Protein AF-A0A411Z3I0-F1 (afdb_monomer_lite)

Radius of gyration: 21.1 Å; chains: 1; bounding box: 71×28×48 Å

Organism: NCBI:txid2305252

pLDDT: mean 71.52, std 16.25, range [36.16, 92.0]

Secondary structure (DSSP, 8-state):
---HHHHHHHHHHHHT--HHHHHHHHHTTTSHHHHHHHHS---HHHHHHHHHHHHHHHHHHT--SHHHHHHHHHHHHHT----TTHHHHHHHHHHHHT-HHHHHHHTT---HHHHHHHHHHHHHHHHHHHHHHHHHTT--S---GGGGSSS--

Structure (mmCIF, N/CA/C/O backbone):
data_AF-A0A411Z3I0-F1
#
_entry.id   AF-A0A411Z3I0-F1
#
loop_
_atom_site.group_PDB
_atom_site.id
_atom_site.type_symbol
_atom_site.label_atom_id
_atom_site.label_alt_id
_atom_site.label_comp_id
_atom_site.label_asym_id
_atom_site.la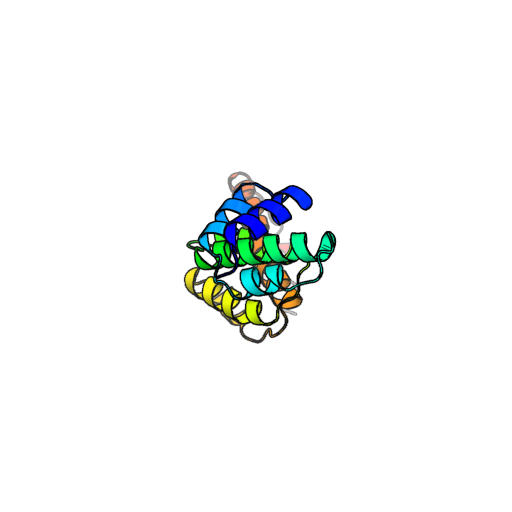bel_entity_id
_atom_site.label_seq_id
_atom_site.pdbx_PDB_ins_code
_atom_site.Cartn_x
_atom_site.Cartn_y
_atom_site.Cartn_z
_atom_site.occupancy
_atom_site.B_iso_or_equiv
_atom_site.auth_seq_id
_atom_site.auth_comp_id
_atom_site.auth_asym_id
_atom_site.auth_atom_id
_atom_site.pdbx_PDB_model_num
ATOM 1 N N . MET A 1 1 ? 29.089 4.921 -11.279 1.00 45.00 1 MET A N 1
ATOM 2 C CA . MET A 1 1 ? 27.776 4.414 -10.834 1.00 45.00 1 MET A CA 1
ATOM 3 C C . MET A 1 1 ? 26.971 4.161 -12.094 1.00 45.00 1 MET A C 1
ATOM 5 O O . MET A 1 1 ? 27.111 4.983 -12.994 1.00 45.00 1 MET A O 1
ATOM 9 N N . PRO A 1 2 ? 26.275 3.022 -12.236 1.00 53.59 2 PRO A N 1
ATOM 10 C CA . PRO A 1 2 ? 25.372 2.823 -13.368 1.00 53.59 2 PRO A CA 1
ATOM 11 C C . PRO A 1 2 ? 24.304 3.926 -13.359 1.00 53.59 2 PRO A C 1
ATOM 13 O O . PRO A 1 2 ? 23.893 4.369 -12.287 1.00 53.59 2 PRO A O 1
ATOM 16 N N . ASP A 1 3 ? 23.930 4.407 -14.540 1.00 67.19 3 ASP A N 1
ATOM 17 C CA . ASP A 1 3 ? 23.004 5.527 -14.716 1.00 67.19 3 ASP A CA 1
ATOM 18 C C . ASP A 1 3 ? 21.562 5.027 -14.513 1.00 67.19 3 ASP A C 1
ATOM 20 O O . ASP A 1 3 ? 20.869 4.623 -15.446 1.00 67.19 3 ASP A O 1
ATOM 24 N N . TYR A 1 4 ? 21.146 4.915 -13.248 1.00 68.38 4 TYR A N 1
ATOM 25 C CA . TYR A 1 4 ? 19.858 4.326 -12.867 1.00 68.38 4 TYR A CA 1
ATOM 26 C C . TYR A 1 4 ? 18.671 5.061 -13.484 1.00 68.38 4 TYR A C 1
ATOM 28 O O . TYR A 1 4 ? 17.709 4.423 -13.903 1.00 68.38 4 TYR A O 1
ATOM 36 N N . LYS A 1 5 ? 18.779 6.380 -13.626 1.00 68.19 5 LYS A N 1
ATOM 37 C CA . LYS A 1 5 ? 17.765 7.218 -14.255 1.00 68.19 5 LYS A CA 1
ATOM 38 C C . LYS A 1 5 ? 17.513 6.846 -15.717 1.00 68.19 5 LYS A C 1
ATOM 40 O O . LYS A 1 5 ? 16.363 6.659 -16.106 1.00 68.19 5 LYS A O 1
ATOM 45 N N . GLU A 1 6 ? 18.575 6.676 -16.503 1.00 71.56 6 GLU A N 1
ATOM 46 C CA . GLU A 1 6 ? 18.467 6.283 -17.915 1.00 71.56 6 GLU A CA 1
ATOM 47 C C . GLU A 1 6 ? 17.850 4.878 -18.054 1.00 71.56 6 GLU A C 1
ATOM 49 O O . GLU A 1 6 ? 17.037 4.632 -18.949 1.00 71.56 6 GLU A O 1
ATOM 54 N N . ASN A 1 7 ? 18.148 3.973 -17.116 1.00 73.44 7 ASN A N 1
ATOM 55 C CA . ASN A 1 7 ? 17.554 2.635 -17.076 1.00 73.44 7 ASN A CA 1
ATOM 56 C C . ASN A 1 7 ? 16.066 2.651 -16.681 1.00 73.44 7 ASN A C 1
ATOM 58 O O . ASN A 1 7 ? 15.277 1.958 -17.322 1.00 73.44 7 ASN A O 1
ATOM 62 N N . ILE A 1 8 ? 15.665 3.445 -15.680 1.00 71.75 8 ILE A N 1
ATOM 63 C CA . ILE A 1 8 ? 14.257 3.591 -15.263 1.00 71.75 8 ILE A CA 1
ATOM 64 C C . ILE A 1 8 ? 13.424 4.175 -16.409 1.00 71.75 8 ILE A C 1
ATOM 66 O O . ILE A 1 8 ? 12.388 3.615 -16.754 1.00 71.75 8 ILE A O 1
ATOM 70 N N . GLU A 1 9 ? 13.895 5.249 -17.051 1.00 75.56 9 GLU A N 1
ATOM 71 C CA . GLU A 1 9 ? 13.206 5.864 -18.194 1.00 75.56 9 GLU A CA 1
ATOM 72 C C . GLU A 1 9 ? 13.103 4.892 -19.383 1.00 75.56 9 GLU A C 1
ATOM 74 O O . GLU A 1 9 ? 12.062 4.809 -20.040 1.00 75.56 9 GLU A O 1
ATOM 79 N N . THR A 1 10 ? 14.155 4.112 -19.650 1.00 76.12 10 THR A N 1
ATOM 80 C CA . THR A 1 10 ? 14.155 3.105 -20.723 1.00 76.12 10 THR A CA 1
ATOM 81 C C . THR A 1 10 ? 13.145 1.992 -20.454 1.00 76.12 10 THR A C 1
ATOM 83 O O . THR A 1 10 ? 12.379 1.623 -21.349 1.00 76.12 10 THR A O 1
ATOM 86 N N . LEU A 1 11 ? 13.104 1.464 -19.230 1.00 70.75 11 LEU A N 1
ATOM 87 C CA . LEU A 1 11 ? 12.180 0.394 -18.857 1.00 70.75 11 LEU A CA 1
ATOM 88 C C . LEU A 1 11 ? 10.736 0.907 -18.816 1.00 70.75 11 LEU A C 1
ATOM 90 O O . LEU A 1 11 ? 9.855 0.280 -19.397 1.00 70.75 11 LEU A O 1
ATOM 94 N N . ALA A 1 12 ? 10.496 2.096 -18.262 1.00 73.19 12 ALA A N 1
ATOM 95 C CA . ALA A 1 12 ? 9.173 2.712 -18.237 1.00 73.19 12 ALA A CA 1
ATOM 96 C C . ALA A 1 12 ? 8.594 2.935 -19.642 1.00 73.19 12 ALA A C 1
ATOM 98 O O . ALA A 1 12 ? 7.433 2.609 -19.888 1.00 73.19 12 ALA A O 1
ATOM 99 N N . ASN A 1 13 ? 9.415 3.405 -20.588 1.00 74.06 13 ASN A N 1
ATOM 100 C CA . ASN A 1 13 ? 9.012 3.535 -21.991 1.00 74.06 13 ASN A CA 1
ATOM 101 C C . ASN A 1 13 ? 8.770 2.174 -22.660 1.00 74.06 13 ASN A C 1
ATOM 103 O O . ASN A 1 13 ? 7.863 2.042 -23.478 1.00 74.06 13 ASN A O 1
ATOM 107 N N . THR A 1 14 ? 9.567 1.159 -22.317 1.00 72.06 14 THR A N 1
ATOM 108 C CA . THR A 1 14 ? 9.427 -0.204 -22.859 1.00 72.06 14 THR A CA 1
ATOM 109 C C . THR A 1 14 ? 8.131 -0.870 -22.390 1.00 72.06 14 THR A C 1
ATOM 111 O O . THR A 1 14 ? 7.505 -1.602 -23.155 1.00 72.06 14 THR A O 1
ATOM 114 N N . PHE A 1 15 ? 7.713 -0.591 -21.154 1.00 69.19 15 PHE A N 1
ATOM 115 C CA . PHE A 1 15 ? 6.555 -1.210 -20.507 1.00 69.19 15 PHE A CA 1
ATOM 116 C C . PHE A 1 15 ? 5.308 -0.320 -20.464 1.00 69.19 15 PHE A C 1
ATOM 118 O O . PHE A 1 15 ? 4.283 -0.738 -19.940 1.00 69.19 15 PHE A O 1
ATOM 125 N N . ASN A 1 16 ? 5.363 0.872 -21.067 1.00 71.25 16 ASN A N 1
ATOM 126 C CA . ASN A 1 16 ? 4.255 1.829 -21.107 1.00 71.25 16 ASN A CA 1
ATOM 127 C C . ASN A 1 16 ? 3.716 2.188 -19.704 1.00 71.25 16 ASN A C 1
ATOM 129 O O . ASN A 1 16 ? 2.506 2.290 -19.502 1.00 71.25 16 ASN A O 1
ATOM 133 N N . ILE A 1 17 ? 4.634 2.380 -18.751 1.00 70.50 17 ILE A N 1
ATOM 134 C CA . ILE A 1 17 ? 4.339 2.847 -17.389 1.00 70.50 17 ILE A CA 1
ATOM 135 C C . ILE A 1 17 ? 3.696 4.238 -17.461 1.00 70.50 17 ILE A C 1
ATOM 137 O O . ILE A 1 17 ? 4.116 5.087 -18.257 1.00 70.50 17 ILE A O 1
ATOM 141 N N . ALA A 1 18 ? 2.678 4.488 -16.633 1.00 73.31 18 ALA A N 1
ATOM 142 C CA . ALA A 1 18 ? 2.037 5.794 -16.591 1.00 73.31 18 ALA A CA 1
ATOM 143 C C . ALA A 1 18 ? 3.029 6.877 -16.141 1.00 73.31 18 ALA A C 1
ATOM 145 O O . ALA A 1 18 ? 3.935 6.647 -15.341 1.00 73.31 18 ALA A O 1
ATOM 146 N N . LYS A 1 19 ? 2.854 8.097 -16.658 1.00 73.44 19 LYS A N 1
ATOM 147 C CA . LYS A 1 19 ? 3.780 9.204 -16.386 1.00 73.44 19 LYS A CA 1
ATOM 148 C C . LYS A 1 19 ? 3.922 9.505 -14.888 1.00 73.44 19 LYS A C 1
ATOM 150 O O . LYS A 1 19 ? 5.029 9.792 -14.443 1.00 73.44 19 LYS A O 1
ATOM 155 N N . ASP A 1 20 ? 2.828 9.419 -14.142 1.00 68.25 20 ASP A N 1
ATOM 156 C CA . ASP A 1 20 ? 2.821 9.696 -12.704 1.00 68.25 20 ASP A CA 1
ATOM 157 C C . ASP A 1 20 ? 3.647 8.654 -11.927 1.00 68.25 20 ASP A C 1
ATOM 159 O O . ASP A 1 20 ? 4.383 9.012 -11.007 1.00 68.25 20 ASP A O 1
ATOM 163 N N . ASP A 1 21 ? 3.602 7.390 -12.355 1.00 69.75 21 ASP A N 1
ATOM 164 C CA . ASP A 1 21 ? 4.367 6.296 -11.752 1.00 69.75 21 ASP A CA 1
ATOM 165 C C . ASP A 1 21 ? 5.860 6.399 -12.107 1.00 69.75 21 ASP A C 1
ATOM 167 O O . ASP A 1 21 ? 6.731 6.192 -11.263 1.00 69.75 21 ASP A O 1
ATOM 171 N N . LEU A 1 22 ? 6.185 6.825 -13.335 1.00 74.56 22 LEU A N 1
ATOM 172 C CA . LEU A 1 22 ? 7.561 7.146 -13.730 1.00 74.56 22 LEU A CA 1
ATOM 173 C C . LEU A 1 22 ? 8.135 8.310 -12.907 1.00 74.56 22 LEU A C 1
ATOM 175 O O . LEU A 1 22 ? 9.261 8.219 -12.416 1.00 74.56 22 LEU A O 1
ATOM 179 N N . ASP A 1 23 ? 7.376 9.397 -12.749 1.00 73.62 23 ASP A N 1
ATOM 180 C CA . ASP A 1 23 ? 7.812 10.559 -11.969 1.00 73.62 23 ASP A CA 1
ATOM 181 C C . ASP A 1 23 ? 8.071 10.154 -10.496 1.00 73.62 23 ASP A C 1
ATOM 183 O O . ASP A 1 23 ? 9.022 10.640 -9.875 1.00 73.62 23 ASP A O 1
ATOM 187 N N . TYR A 1 24 ? 7.301 9.197 -9.961 1.00 70.75 24 TYR A N 1
ATOM 188 C CA . TYR A 1 24 ? 7.533 8.607 -8.643 1.00 70.75 24 TYR A CA 1
ATOM 189 C C . TYR A 1 24 ? 8.801 7.742 -8.571 1.00 70.75 24 TYR A C 1
ATOM 191 O O . TYR A 1 24 ? 9.630 7.965 -7.682 1.00 70.75 24 TYR A O 1
ATOM 199 N N . LEU A 1 25 ? 8.981 6.793 -9.497 1.00 72.50 25 LEU A N 1
ATOM 200 C CA . LEU A 1 25 ? 10.157 5.912 -9.548 1.00 72.50 25 LEU A CA 1
ATOM 201 C C . LEU A 1 25 ? 11.458 6.713 -9.652 1.00 72.50 25 LEU A C 1
ATOM 203 O O . LEU A 1 25 ? 12.449 6.396 -8.998 1.00 72.50 25 LEU A O 1
ATOM 207 N N . LEU A 1 26 ? 11.444 7.801 -10.425 1.00 74.56 26 LEU A N 1
ATOM 208 C CA . LEU A 1 26 ? 12.575 8.721 -10.538 1.00 74.56 26 LEU A CA 1
ATOM 209 C C . LEU A 1 26 ? 12.855 9.481 -9.237 1.00 74.56 26 LEU A C 1
ATOM 211 O O . LEU A 1 26 ? 14.014 9.721 -8.904 1.00 74.56 26 LEU A O 1
ATOM 215 N N . ALA A 1 27 ? 11.817 9.856 -8.487 1.00 73.12 27 ALA A N 1
ATOM 216 C CA . ALA A 1 27 ? 11.978 10.483 -7.176 1.00 73.12 27 ALA A CA 1
ATOM 217 C C . ALA A 1 27 ? 12.474 9.497 -6.099 1.00 73.12 27 ALA A C 1
ATOM 219 O O . ALA A 1 27 ? 13.023 9.930 -5.084 1.00 73.12 27 ALA A O 1
ATOM 220 N N . HIS A 1 28 ? 12.313 8.190 -6.330 1.00 70.12 28 HIS A N 1
ATOM 221 C CA . HIS A 1 28 ? 12.616 7.115 -5.383 1.00 70.12 28 HIS A CA 1
ATOM 222 C C . HIS A 1 28 ? 13.622 6.103 -5.948 1.00 70.12 28 HIS A C 1
ATOM 224 O O . HIS A 1 28 ? 13.597 4.934 -5.573 1.00 70.12 28 HIS A O 1
ATOM 230 N N . GLU A 1 29 ? 14.569 6.563 -6.775 1.00 67.44 29 GLU A N 1
ATOM 231 C CA . GLU A 1 29 ? 15.573 5.728 -7.464 1.00 67.44 29 GLU A CA 1
ATOM 232 C C . GLU A 1 29 ? 16.411 4.821 -6.537 1.00 67.44 29 GLU A C 1
ATOM 234 O O . GLU A 1 29 ? 17.012 3.849 -6.989 1.00 67.44 29 GLU A O 1
ATOM 239 N N . GLY A 1 30 ? 16.444 5.122 -5.233 1.00 64.50 30 GLY A N 1
ATOM 240 C CA . GLY A 1 30 ? 17.122 4.338 -4.199 1.00 64.50 30 GLY A CA 1
ATOM 241 C C . GLY A 1 30 ? 16.204 3.511 -3.291 1.00 64.50 30 GLY A C 1
ATOM 242 O O . GLY A 1 30 ? 16.692 2.989 -2.28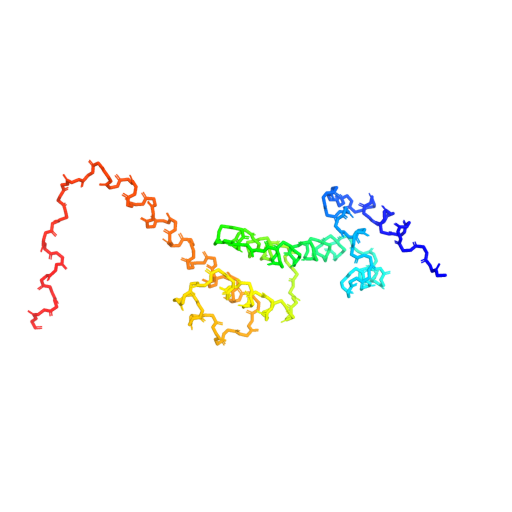6 1.00 64.50 30 GLY A O 1
ATOM 243 N N . SER A 1 31 ? 14.897 3.412 -3.572 1.00 66.12 31 SER A N 1
ATOM 244 C CA . SER A 1 31 ? 14.010 2.535 -2.796 1.00 66.12 31 SER A CA 1
ATOM 245 C C . SER A 1 31 ? 14.376 1.063 -3.037 1.00 66.12 31 SER A C 1
ATOM 247 O O . SER A 1 31 ? 14.858 0.714 -4.122 1.00 66.12 31 SER A O 1
ATOM 249 N N . PRO A 1 32 ? 14.170 0.177 -2.044 1.00 65.44 32 PRO A N 1
ATOM 250 C CA . PRO A 1 32 ? 14.391 -1.255 -2.218 1.00 65.44 32 PRO A CA 1
ATOM 251 C C . PRO A 1 32 ? 13.652 -1.823 -3.435 1.00 65.44 32 PRO A C 1
ATOM 253 O O . PRO A 1 32 ? 14.279 -2.529 -4.220 1.00 65.44 32 PRO A O 1
ATOM 256 N N . GLY A 1 33 ? 12.388 -1.440 -3.655 1.00 64.88 33 GLY A N 1
ATOM 257 C CA . GLY A 1 33 ? 11.614 -1.914 -4.802 1.00 64.88 33 GLY A CA 1
ATOM 258 C C . GLY A 1 33 ? 12.086 -1.340 -6.135 1.00 64.88 33 GLY A C 1
ATOM 259 O O . GLY A 1 33 ? 12.217 -2.095 -7.093 1.00 64.88 33 GLY A O 1
ATOM 260 N N . THR A 1 34 ? 12.491 -0.065 -6.205 1.00 66.06 34 THR A N 1
ATOM 261 C CA . THR A 1 34 ? 13.109 0.492 -7.427 1.00 66.06 34 THR A CA 1
ATOM 262 C C . THR A 1 34 ? 14.437 -0.203 -7.753 1.00 66.06 34 THR A C 1
ATOM 264 O O . THR A 1 34 ? 14.744 -0.474 -8.914 1.00 66.06 34 THR A O 1
ATOM 267 N N . THR A 1 35 ? 15.216 -0.560 -6.728 1.00 68.75 35 THR A N 1
ATOM 268 C CA . THR A 1 35 ? 16.494 -1.274 -6.889 1.00 68.75 35 THR A CA 1
ATOM 269 C C . THR A 1 35 ? 16.285 -2.726 -7.327 1.00 68.75 35 THR A C 1
ATOM 271 O O . THR A 1 35 ? 17.008 -3.223 -8.191 1.00 68.75 35 THR A O 1
ATOM 274 N N . GLU A 1 36 ? 15.291 -3.409 -6.758 1.00 68.94 36 GLU A N 1
ATOM 275 C CA . GLU A 1 36 ? 14.891 -4.760 -7.153 1.00 68.94 36 GLU A CA 1
ATOM 276 C C . GLU A 1 36 ? 14.386 -4.785 -8.598 1.00 68.94 36 GLU A C 1
ATOM 278 O O . GLU A 1 36 ? 14.826 -5.607 -9.402 1.00 68.94 36 GLU A O 1
ATOM 283 N N . MET A 1 37 ? 13.547 -3.815 -8.953 1.00 67.69 37 MET A N 1
ATOM 284 C CA . MET A 1 37 ? 12.997 -3.621 -10.289 1.00 67.69 37 MET A CA 1
ATOM 285 C C . MET A 1 37 ? 14.100 -3.459 -11.354 1.00 67.69 37 MET A C 1
ATOM 287 O O . MET A 1 37 ? 13.987 -3.993 -12.456 1.00 67.69 37 MET A O 1
ATOM 291 N N . LEU A 1 38 ? 15.204 -2.786 -11.015 1.00 67.94 38 LEU A N 1
ATOM 292 C CA . LEU A 1 38 ? 16.382 -2.633 -11.880 1.00 67.94 38 LEU A CA 1
ATOM 293 C C . LEU A 1 38 ? 17.248 -3.902 -11.990 1.00 67.94 38 LEU A C 1
ATOM 295 O O . LEU A 1 38 ? 18.028 -4.032 -12.936 1.00 67.94 38 LEU A O 1
ATOM 299 N N . GLY A 1 39 ? 17.145 -4.817 -11.024 1.00 64.12 39 GLY A N 1
ATOM 300 C CA . GLY A 1 39 ? 17.864 -6.095 -11.001 1.00 64.12 39 GLY A CA 1
ATOM 301 C C . GLY A 1 39 ? 17.061 -7.282 -11.542 1.00 64.12 39 GLY A C 1
ATOM 302 O O . GLY A 1 39 ? 17.642 -8.337 -11.813 1.00 64.12 39 GLY A O 1
ATOM 303 N N . ALA A 1 40 ? 15.745 -7.130 -11.694 1.00 63.94 40 ALA A N 1
ATOM 304 C CA . ALA A 1 40 ? 14.844 -8.188 -12.123 1.00 63.94 40 ALA A CA 1
ATOM 305 C C . ALA A 1 40 ? 14.938 -8.462 -13.640 1.00 63.94 40 ALA A C 1
ATOM 307 O O . ALA A 1 40 ? 15.168 -7.551 -14.440 1.00 63.94 40 ALA A O 1
ATOM 308 N N . PRO A 1 41 ? 14.740 -9.718 -14.084 1.00 59.97 41 PRO A N 1
ATOM 309 C CA . PRO A 1 41 ? 14.596 -10.020 -15.502 1.00 59.97 41 PRO A CA 1
ATOM 310 C C . PRO A 1 41 ? 13.374 -9.282 -16.066 1.00 59.97 41 PRO A C 1
ATOM 312 O O . PRO A 1 41 ? 12.258 -9.450 -15.578 1.00 59.97 41 PRO A O 1
ATOM 315 N N . ALA A 1 42 ? 13.601 -8.476 -17.105 1.00 57.31 42 ALA A N 1
ATOM 316 C CA . ALA A 1 42 ? 12.613 -7.608 -17.740 1.00 57.31 42 ALA A CA 1
ATOM 317 C C . ALA A 1 42 ? 11.471 -8.415 -18.395 1.00 57.31 42 ALA A C 1
ATOM 319 O O . ALA A 1 42 ? 11.482 -8.696 -19.593 1.00 57.31 42 ALA A O 1
ATOM 320 N N . THR A 1 43 ? 10.490 -8.815 -17.590 1.00 60.34 43 THR A N 1
ATOM 321 C CA . THR A 1 43 ? 9.222 -9.402 -18.030 1.00 60.34 43 THR A CA 1
ATOM 322 C C . THR A 1 43 ? 8.111 -8.390 -17.770 1.00 60.34 43 THR A C 1
ATOM 324 O O . THR A 1 43 ? 8.069 -7.776 -16.706 1.00 60.34 43 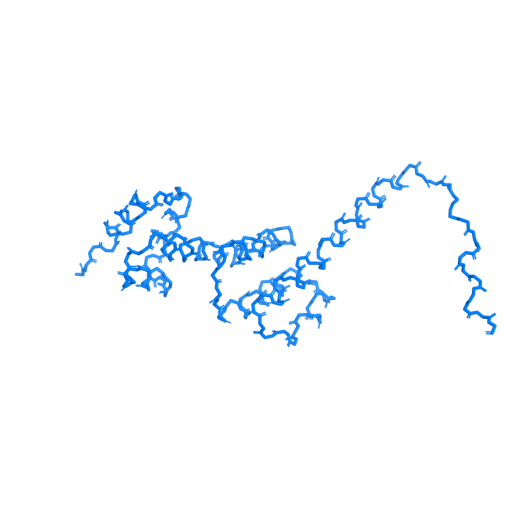THR A O 1
ATOM 327 N N . PHE A 1 44 ? 7.257 -8.185 -18.778 1.00 54.53 44 PHE A N 1
ATOM 328 C CA . PHE A 1 44 ? 6.244 -7.120 -18.824 1.00 54.53 44 PHE A CA 1
ATOM 329 C C . PHE A 1 44 ? 5.345 -7.109 -17.580 1.00 54.53 44 PHE A C 1
ATOM 331 O O . PHE A 1 44 ? 5.186 -6.068 -16.949 1.00 54.53 44 PHE A O 1
ATOM 338 N N . ASP A 1 45 ? 4.848 -8.281 -17.184 1.00 63.00 45 ASP A N 1
ATOM 339 C CA . ASP A 1 45 ? 3.886 -8.406 -16.086 1.00 63.00 45 ASP A CA 1
ATOM 340 C C . ASP A 1 45 ? 4.521 -8.147 -14.710 1.00 63.00 45 ASP A C 1
ATOM 342 O O . ASP A 1 45 ? 3.893 -7.544 -13.844 1.00 63.00 45 ASP A O 1
ATOM 346 N N . TYR A 1 46 ? 5.780 -8.548 -14.505 1.00 65.50 46 TYR A N 1
ATOM 347 C CA . TYR A 1 46 ? 6.472 -8.354 -13.225 1.00 65.50 46 TYR A CA 1
ATOM 348 C C . TYR A 1 46 ? 6.879 -6.894 -13.017 1.00 65.50 46 TYR A C 1
ATOM 350 O O . TYR A 1 46 ? 6.673 -6.337 -11.944 1.00 65.50 46 TYR A O 1
ATOM 358 N N . PHE A 1 47 ? 7.438 -6.261 -14.054 1.00 68.62 47 PHE A N 1
ATOM 359 C CA . PHE A 1 47 ? 7.929 -4.887 -13.959 1.00 68.62 47 PHE A CA 1
ATOM 360 C C . PHE A 1 47 ? 6.785 -3.880 -13.792 1.00 68.62 47 PHE A C 1
ATOM 362 O O . PHE A 1 47 ? 6.893 -2.979 -12.966 1.00 68.62 47 PHE A O 1
ATOM 369 N N . GLY A 1 48 ? 5.687 -4.047 -14.543 1.00 67.56 48 GLY A N 1
ATOM 370 C CA . GLY A 1 48 ? 4.500 -3.196 -14.414 1.00 67.56 48 GLY A CA 1
ATOM 371 C C . GLY A 1 48 ? 3.882 -3.278 -13.019 1.00 67.56 48 GLY A C 1
ATOM 372 O O . GLY A 1 48 ? 3.741 -2.257 -12.353 1.00 67.56 48 GLY A O 1
ATOM 373 N N . SER A 1 49 ? 3.622 -4.499 -12.543 1.00 73.31 49 SER A N 1
ATOM 374 C CA . SER A 1 49 ? 2.998 -4.728 -11.231 1.00 73.31 49 SER A CA 1
ATOM 375 C C . SER A 1 49 ? 3.865 -4.213 -10.075 1.00 73.31 49 SER A C 1
ATOM 377 O O . SER A 1 49 ? 3.352 -3.598 -9.146 1.00 73.31 49 SER A O 1
ATOM 379 N N . LEU A 1 50 ? 5.190 -4.407 -10.139 1.00 74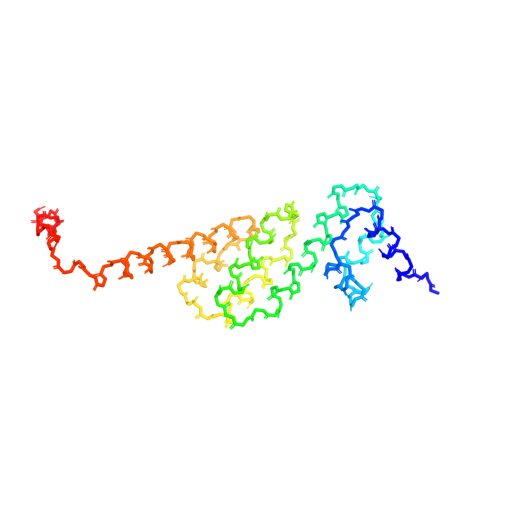.44 50 LEU A N 1
ATOM 380 C CA . LEU A 1 50 ? 6.121 -3.922 -9.112 1.00 74.44 50 LEU A CA 1
ATOM 381 C C . LEU A 1 50 ? 6.230 -2.387 -9.098 1.00 74.44 50 LEU A C 1
ATOM 383 O O . LEU A 1 50 ? 6.317 -1.780 -8.031 1.00 74.44 50 LEU A O 1
ATOM 387 N N . ALA A 1 51 ? 6.204 -1.748 -10.269 1.00 72.75 51 ALA A N 1
ATOM 388 C CA . ALA A 1 51 ? 6.215 -0.292 -10.374 1.00 72.75 51 ALA A CA 1
ATOM 389 C C . ALA A 1 51 ? 4.938 0.331 -9.789 1.00 72.75 51 ALA A C 1
ATOM 391 O O . ALA A 1 51 ? 5.022 1.257 -8.981 1.00 72.75 51 ALA A O 1
ATOM 392 N N . GLU A 1 52 ? 3.767 -0.200 -10.151 1.00 77.81 52 GLU A N 1
ATOM 393 C CA . GLU A 1 52 ? 2.478 0.223 -9.589 1.00 77.81 52 GLU A CA 1
ATOM 394 C C . GLU A 1 52 ? 2.451 0.017 -8.068 1.00 77.81 52 GLU A C 1
ATOM 396 O O . GLU A 1 52 ? 2.093 0.928 -7.316 1.00 77.81 52 GLU A O 1
ATOM 401 N N . HIS A 1 53 ? 2.939 -1.135 -7.599 1.00 83.38 53 HIS A N 1
ATOM 402 C CA . HIS A 1 53 ? 3.051 -1.453 -6.179 1.00 83.38 53 HIS A CA 1
ATOM 403 C C . HIS A 1 53 ? 3.871 -0.414 -5.397 1.00 83.38 53 HIS A C 1
ATOM 405 O O . HIS A 1 53 ? 3.401 0.129 -4.393 1.00 83.38 53 HIS A O 1
ATOM 411 N N . GLU A 1 54 ? 5.072 -0.076 -5.871 1.00 78.50 54 GLU A N 1
ATOM 412 C CA . GLU A 1 54 ? 5.931 0.929 -5.233 1.00 78.50 54 GLU A CA 1
ATOM 413 C C . GLU A 1 54 ? 5.276 2.320 -5.204 1.00 78.50 54 GLU A C 1
ATOM 415 O O . GLU A 1 54 ? 5.389 3.042 -4.207 1.00 78.50 54 GLU A O 1
ATOM 420 N N . CYS A 1 55 ? 4.540 2.690 -6.255 1.00 79.00 55 CYS A N 1
ATOM 421 C CA . CYS A 1 55 ? 3.795 3.948 -6.299 1.00 79.00 55 CYS A CA 1
ATOM 422 C C . CYS A 1 55 ? 2.661 3.969 -5.266 1.00 79.00 55 CYS A C 1
ATOM 424 O O . CYS A 1 55 ? 2.444 4.971 -4.574 1.00 79.00 55 CYS A O 1
ATOM 426 N N . HIS A 1 56 ? 1.940 2.858 -5.116 1.00 84.88 56 HIS A N 1
ATOM 427 C CA . HIS A 1 56 ? 0.866 2.732 -4.135 1.00 84.88 56 HIS A CA 1
ATOM 428 C C . HIS A 1 56 ? 1.386 2.736 -2.695 1.00 84.88 56 HIS A C 1
ATOM 430 O O . HIS A 1 56 ? 0.762 3.353 -1.830 1.00 84.88 56 HIS A O 1
ATOM 436 N N . LEU A 1 57 ? 2.567 2.167 -2.439 1.00 83.75 57 LEU A N 1
ATOM 437 C CA . LEU A 1 57 ? 3.235 2.262 -1.139 1.00 83.75 57 LEU A CA 1
ATOM 438 C C . LEU A 1 57 ? 3.557 3.708 -0.736 1.00 83.75 57 LEU A C 1
ATOM 440 O O . LEU A 1 57 ? 3.431 4.066 0.436 1.00 83.75 57 LEU A O 1
ATOM 444 N N . ALA A 1 58 ? 3.925 4.573 -1.678 1.00 79.56 58 ALA A N 1
ATOM 445 C CA . ALA A 1 58 ? 4.101 5.988 -1.362 1.00 79.56 58 ALA A CA 1
ATOM 446 C C . ALA A 1 58 ? 2.806 6.758 -1.191 1.00 79.56 58 ALA A C 1
ATOM 448 O O . ALA A 1 58 ? 2.752 7.671 -0.367 1.00 79.56 58 ALA A O 1
ATOM 449 N N . ARG A 1 59 ? 1.762 6.416 -1.949 1.00 80.19 59 ARG A N 1
ATOM 450 C CA . ARG A 1 59 ? 0.428 6.969 -1.689 1.00 80.19 59 ARG A CA 1
ATOM 451 C C . ARG A 1 59 ? -0.002 6.633 -0.266 1.00 80.19 59 ARG A C 1
ATOM 453 O O . ARG A 1 59 ? -0.399 7.533 0.466 1.00 80.19 59 ARG A O 1
ATOM 460 N N . LEU A 1 60 ? 0.200 5.382 0.150 1.00 85.94 60 LEU A N 1
ATOM 461 C CA . LEU A 1 60 ? -0.055 4.910 1.508 1.00 85.94 60 LEU A CA 1
ATOM 462 C C . LEU A 1 60 ? 0.739 5.705 2.564 1.00 85.94 60 LEU A C 1
ATOM 464 O O . LEU A 1 60 ? 0.184 6.093 3.587 1.00 85.94 60 LEU A O 1
ATOM 468 N N . ALA A 1 61 ? 2.013 6.017 2.302 1.00 83.56 61 ALA A N 1
ATOM 469 C CA . ALA A 1 61 ? 2.846 6.815 3.207 1.00 83.56 61 ALA A CA 1
ATOM 470 C C . ALA A 1 61 ? 2.387 8.281 3.364 1.00 83.56 61 ALA A C 1
ATOM 472 O O . ALA A 1 61 ? 2.765 8.938 4.333 1.00 83.56 61 ALA A O 1
ATOM 473 N N . ASN A 1 62 ? 1.585 8.795 2.428 1.00 82.06 62 ASN A N 1
ATOM 474 C CA . ASN A 1 62 ? 1.060 10.163 2.436 1.00 82.06 62 ASN A CA 1
ATOM 475 C C . ASN A 1 62 ? -0.424 10.239 2.835 1.00 82.06 62 ASN A C 1
ATOM 477 O O . ASN A 1 62 ? -1.044 11.289 2.673 1.00 82.06 62 ASN A O 1
ATOM 481 N N . VAL A 1 63 ? -0.998 9.146 3.342 1.00 86.06 63 VAL A N 1
ATOM 482 C CA . VAL A 1 63 ? -2.391 9.097 3.801 1.00 86.06 63 VAL A CA 1
ATOM 483 C C . VAL A 1 63 ? -2.630 10.107 4.921 1.00 86.06 63 VAL A C 1
ATOM 485 O O . VAL A 1 63 ? -1.902 10.147 5.914 1.00 86.06 63 VAL A O 1
ATOM 488 N N . THR A 1 64 ? -3.692 10.898 4.775 1.00 85.38 64 THR A N 1
ATOM 489 C CA . THR A 1 64 ? -4.123 11.890 5.774 1.00 85.38 64 THR A CA 1
ATOM 490 C C . THR A 1 64 ? -5.547 11.679 6.270 1.00 85.38 64 THR A C 1
ATOM 492 O O . THR A 1 64 ? -5.931 12.247 7.292 1.00 85.38 64 THR A O 1
ATOM 495 N N . ASP A 1 65 ? -6.337 10.884 5.555 1.00 85.25 65 ASP A N 1
ATOM 496 C CA . ASP A 1 65 ? -7.762 10.682 5.796 1.00 85.25 65 ASP A CA 1
ATOM 497 C C . ASP A 1 65 ? -8.215 9.295 5.312 1.00 85.25 65 ASP A C 1
ATOM 499 O O . ASP A 1 65 ? -7.464 8.553 4.681 1.00 85.25 65 ASP A O 1
ATOM 503 N N . ALA A 1 66 ? -9.451 8.927 5.653 1.00 83.00 66 ALA A N 1
ATOM 504 C CA . ALA A 1 66 ? -10.010 7.613 5.346 1.00 83.00 66 ALA A CA 1
ATOM 505 C C . ALA A 1 66 ? -10.207 7.365 3.841 1.00 83.00 66 ALA A C 1
ATOM 507 O O . ALA A 1 66 ? -10.077 6.224 3.398 1.00 83.00 66 ALA A O 1
ATOM 508 N N . ASP A 1 67 ? -10.493 8.408 3.060 1.00 80.69 67 ASP A N 1
ATOM 509 C CA . ASP A 1 67 ? -10.758 8.281 1.625 1.00 80.69 67 ASP A CA 1
ATOM 510 C C . ASP A 1 67 ? -9.444 7.961 0.892 1.00 80.69 67 ASP A C 1
ATOM 512 O O . ASP A 1 67 ? -9.338 6.942 0.211 1.00 80.69 67 ASP A O 1
ATOM 516 N N . SER A 1 68 ? -8.392 8.751 1.145 1.00 82.50 68 SER A N 1
ATOM 517 C CA . SER A 1 68 ? -7.042 8.502 0.617 1.00 82.50 68 SER A CA 1
ATOM 518 C C . SER A 1 68 ? -6.459 7.161 1.073 1.00 82.50 68 SER A C 1
ATOM 520 O O . SER A 1 68 ? -5.764 6.493 0.305 1.00 82.50 68 SER A O 1
ATOM 522 N N . PHE A 1 69 ? -6.764 6.735 2.302 1.00 87.94 69 PHE A N 1
ATOM 523 C CA . PHE A 1 69 ? -6.387 5.416 2.808 1.00 87.94 69 PHE A CA 1
ATOM 524 C C . PHE A 1 69 ? -7.080 4.274 2.056 1.00 87.94 69 PHE A C 1
ATOM 526 O O . PHE A 1 69 ? -6.426 3.308 1.659 1.00 87.94 69 PHE A O 1
ATOM 533 N N . THR A 1 70 ? -8.392 4.391 1.845 1.00 86.69 70 THR A N 1
ATOM 534 C CA . THR A 1 70 ? -9.199 3.382 1.146 1.00 86.69 70 THR A CA 1
ATOM 535 C C . THR A 1 70 ? -8.765 3.260 -0.311 1.00 86.69 70 THR A C 1
ATOM 537 O O . THR A 1 70 ? -8.551 2.145 -0.790 1.00 86.69 70 THR A O 1
ATOM 540 N N . ASP A 1 71 ? -8.533 4.389 -0.985 1.00 84.31 71 ASP A N 1
ATOM 541 C CA . ASP A 1 71 ? -8.016 4.425 -2.354 1.00 84.31 71 ASP A CA 1
ATOM 542 C C . ASP A 1 71 ? -6.644 3.744 -2.456 1.00 84.31 71 ASP A C 1
ATOM 544 O O . ASP A 1 71 ? -6.425 2.921 -3.348 1.00 84.31 71 ASP A O 1
ATOM 548 N N . ALA A 1 72 ? -5.726 4.027 -1.524 1.00 86.50 72 ALA A N 1
ATOM 549 C CA . ALA A 1 72 ? -4.412 3.385 -1.496 1.00 86.50 72 ALA A CA 1
ATOM 550 C C . ALA A 1 72 ? -4.516 1.862 -1.291 1.00 86.50 72 ALA A C 1
ATOM 552 O O . ALA A 1 72 ? -3.826 1.105 -1.975 1.00 86.50 72 ALA A O 1
ATOM 553 N N . CYS A 1 73 ? -5.406 1.403 -0.405 1.00 89.00 73 CYS A N 1
ATOM 554 C CA . CYS A 1 73 ? -5.642 -0.025 -0.175 1.00 89.00 73 CYS A CA 1
ATOM 555 C C . CYS A 1 73 ? -6.258 -0.721 -1.399 1.00 89.00 73 CYS A C 1
ATOM 557 O O . CYS A 1 73 ? -5.874 -1.844 -1.725 1.00 89.00 73 CYS A O 1
ATOM 559 N N . MET A 1 74 ? -7.181 -0.058 -2.102 1.00 86.94 74 MET A N 1
ATOM 560 C CA . MET A 1 74 ? -7.780 -0.579 -3.334 1.00 86.94 74 MET A CA 1
ATOM 561 C C . MET A 1 74 ? -6.721 -0.751 -4.424 1.00 86.94 74 MET A C 1
ATOM 563 O O . MET A 1 74 ? -6.633 -1.817 -5.027 1.00 86.94 74 MET A O 1
ATOM 567 N N . CYS A 1 75 ? -5.868 0.258 -4.603 1.00 84.94 75 CYS A N 1
ATOM 568 C CA . CYS A 1 75 ? -4.772 0.214 -5.562 1.00 84.94 75 CYS A CA 1
ATOM 569 C C . CYS A 1 75 ? -3.760 -0.906 -5.238 1.00 84.94 75 CYS A C 1
ATOM 571 O O . CYS A 1 75 ? -3.374 -1.667 -6.122 1.00 84.94 75 CYS A O 1
ATOM 573 N N . LEU A 1 76 ? -3.378 -1.070 -3.962 1.00 86.38 76 LEU A N 1
ATOM 574 C CA . LEU A 1 76 ? -2.489 -2.160 -3.526 1.00 86.38 76 LEU A CA 1
ATOM 575 C C . LEU A 1 76 ? -3.078 -3.548 -3.805 1.00 86.38 76 LEU A C 1
ATOM 577 O O . LEU A 1 76 ? -2.342 -4.457 -4.178 1.00 86.38 76 LEU A O 1
ATOM 581 N N . ARG A 1 77 ? -4.396 -3.718 -3.665 1.00 85.75 77 ARG A N 1
ATOM 582 C CA . ARG A 1 77 ? -5.067 -4.981 -3.999 1.00 85.75 77 ARG A CA 1
ATOM 583 C C . ARG A 1 77 ? -5.082 -5.230 -5.510 1.00 85.75 77 ARG A C 1
ATOM 585 O O . ARG A 1 77 ? -4.879 -6.357 -5.947 1.00 85.75 77 ARG A O 1
ATOM 592 N N . GLU A 1 78 ? -5.343 -4.195 -6.304 1.00 82.62 78 GLU A N 1
ATOM 593 C CA . GLU A 1 78 ? -5.513 -4.308 -7.758 1.00 82.62 78 GLU A CA 1
ATOM 594 C C . GLU A 1 78 ? -4.195 -4.493 -8.520 1.00 82.62 78 GLU A C 1
ATOM 596 O O . GLU A 1 78 ? -4.205 -5.157 -9.556 1.00 82.62 78 GLU A O 1
ATOM 601 N N . CYS A 1 79 ? -3.066 -4.008 -7.988 1.00 77.56 79 CYS A N 1
ATOM 602 C CA . CYS A 1 79 ? -1.750 -4.189 -8.619 1.00 77.56 79 CYS A CA 1
ATOM 603 C C . CYS A 1 79 ? -1.256 -5.651 -8.625 1.00 77.56 79 CYS A C 1
ATOM 605 O O . CYS A 1 79 ? -0.294 -5.977 -9.314 1.00 77.56 79 CYS A O 1
ATOM 607 N N . GLY A 1 80 ? -1.895 -6.551 -7.861 1.00 72.50 80 GLY A N 1
ATOM 608 C CA . GLY A 1 80 ? -1.635 -7.995 -7.918 1.00 72.50 80 GLY A CA 1
ATOM 609 C C . GLY A 1 80 ? -0.255 -8.443 -7.419 1.00 72.50 80 GLY A C 1
ATOM 610 O O . GLY A 1 80 ? 0.120 -9.594 -7.645 1.00 72.50 80 GLY A O 1
ATOM 611 N N . TYR A 1 81 ? 0.495 -7.561 -6.749 1.00 78.00 81 TYR A N 1
ATOM 612 C CA . TYR A 1 81 ? 1.802 -7.860 -6.164 1.00 78.00 81 TYR A CA 1
ATOM 613 C C . TYR A 1 81 ? 1.684 -8.119 -4.656 1.00 78.00 81 TYR A C 1
ATOM 615 O O . TYR A 1 81 ? 1.252 -7.245 -3.899 1.00 78.00 81 TYR A O 1
ATOM 623 N N . ASP A 1 82 ? 2.059 -9.325 -4.228 1.00 80.44 82 ASP A N 1
ATOM 624 C CA . ASP A 1 82 ? 2.044 -9.742 -2.823 1.00 80.44 82 ASP A CA 1
ATOM 625 C C . ASP A 1 82 ? 3.421 -9.516 -2.184 1.00 80.44 82 ASP A C 1
ATOM 627 O O . ASP A 1 82 ? 4.394 -10.198 -2.516 1.00 80.44 82 ASP A O 1
ATOM 631 N N . ASP A 1 83 ? 3.497 -8.548 -1.270 1.00 81.94 83 ASP A N 1
ATOM 632 C CA . ASP A 1 83 ? 4.678 -8.239 -0.469 1.00 81.94 83 ASP A CA 1
ATOM 633 C C . ASP A 1 83 ? 4.307 -8.237 1.026 1.00 81.94 83 ASP A C 1
ATOM 635 O O . ASP A 1 83 ? 3.698 -7.288 1.528 1.00 81.94 83 ASP A O 1
ATOM 639 N N . PRO A 1 84 ? 4.750 -9.242 1.804 1.00 79.12 84 PRO A N 1
ATOM 640 C CA . PRO A 1 84 ? 4.504 -9.302 3.244 1.00 79.12 84 PRO A CA 1
ATOM 641 C C . PRO A 1 84 ? 4.947 -8.051 4.023 1.00 79.12 84 PRO A C 1
ATOM 643 O O . PRO A 1 84 ? 4.432 -7.792 5.111 1.00 79.12 84 PRO A O 1
ATOM 646 N N . SER A 1 85 ? 5.884 -7.251 3.494 1.00 82.31 85 SER A N 1
ATOM 647 C CA . SER A 1 85 ? 6.326 -5.998 4.121 1.00 82.31 85 SER A CA 1
ATOM 648 C C . SER A 1 85 ? 5.241 -4.908 4.146 1.00 82.31 85 SER A C 1
ATOM 650 O O . SER A 1 85 ? 5.304 -3.987 4.967 1.00 82.31 85 SER A O 1
ATOM 652 N N . VAL A 1 86 ? 4.223 -5.020 3.288 1.00 86.56 86 VAL A N 1
ATOM 653 C CA . VAL A 1 86 ? 3.103 -4.073 3.156 1.00 86.56 86 VAL A CA 1
ATOM 654 C C . VAL A 1 86 ? 2.199 -4.088 4.382 1.00 86.56 86 VAL A C 1
ATOM 656 O O . VAL A 1 86 ? 1.661 -3.047 4.752 1.00 86.56 86 VAL A O 1
ATOM 659 N N . VAL A 1 87 ? 2.059 -5.239 5.046 1.00 90.19 87 VAL A N 1
ATOM 660 C CA . VAL A 1 87 ? 1.144 -5.440 6.184 1.00 90.19 87 VAL A CA 1
ATOM 661 C C . VAL A 1 87 ? 1.376 -4.404 7.281 1.00 90.19 87 VAL A C 1
ATOM 663 O O . VAL A 1 87 ? 0.444 -3.715 7.698 1.00 90.19 87 VAL A O 1
ATOM 666 N N . GLU A 1 88 ? 2.627 -4.228 7.706 1.00 89.88 88 GLU A N 1
ATOM 667 C CA . GLU A 1 88 ? 2.957 -3.253 8.749 1.00 89.88 88 GLU A CA 1
ATOM 668 C C . GLU A 1 88 ? 2.762 -1.810 8.271 1.00 89.88 88 GLU A C 1
ATOM 670 O O . GLU A 1 88 ? 2.255 -0.979 9.022 1.00 89.88 88 GLU A O 1
ATOM 67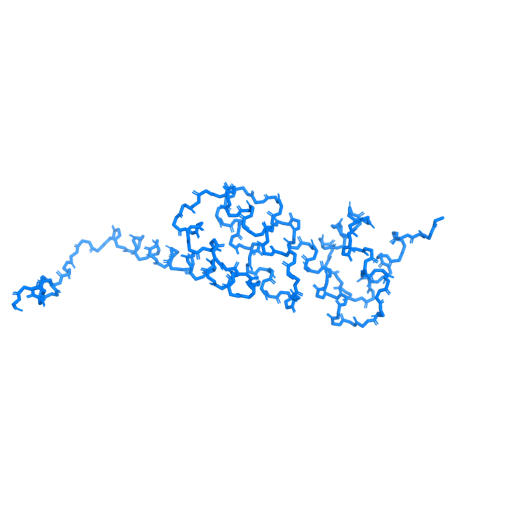5 N N . LYS A 1 89 ? 3.057 -1.517 6.998 1.00 90.69 89 LYS A N 1
ATOM 676 C CA . LYS A 1 89 ? 2.857 -0.177 6.421 1.00 90.69 89 LYS A CA 1
ATOM 677 C C . LYS A 1 89 ? 1.378 0.204 6.365 1.00 90.69 89 LYS A C 1
ATOM 679 O O . LYS A 1 89 ? 1.019 1.342 6.661 1.00 90.69 89 LYS A O 1
ATOM 684 N N . VAL A 1 90 ? 0.511 -0.745 6.018 1.00 91.44 90 VAL A N 1
ATOM 685 C CA . VAL A 1 90 ? -0.945 -0.547 5.987 1.00 91.44 90 VAL A CA 1
ATOM 686 C C . VAL A 1 90 ? -1.488 -0.349 7.399 1.00 91.44 90 VAL A C 1
ATOM 688 O O . VAL A 1 90 ? -2.293 0.557 7.617 1.00 91.44 90 VAL A O 1
ATOM 691 N N . LYS A 1 91 ? -1.009 -1.121 8.382 1.00 92.00 91 LYS A N 1
ATOM 692 C CA . LYS A 1 91 ? -1.369 -0.920 9.795 1.00 92.00 91 LYS A CA 1
ATOM 693 C C . LYS A 1 91 ? -0.906 0.442 10.316 1.00 92.00 91 LYS A C 1
ATOM 695 O O . LYS A 1 91 ? -1.656 1.101 11.034 1.00 92.00 91 LYS A O 1
ATOM 700 N N . ASP A 1 92 ? 0.289 0.893 9.942 1.00 91.81 92 ASP A N 1
ATOM 701 C CA . ASP A 1 92 ? 0.778 2.233 10.280 1.00 91.81 92 ASP A CA 1
ATOM 702 C C . ASP A 1 92 ? -0.100 3.334 9.678 1.00 91.81 92 ASP A C 1
ATOM 704 O O . ASP A 1 92 ? -0.500 4.256 10.391 1.00 91.81 92 ASP A O 1
ATOM 708 N N . ALA A 1 93 ? -0.484 3.214 8.408 1.00 89.06 93 ALA A N 1
ATOM 709 C CA . ALA A 1 93 ? -1.399 4.159 7.772 1.00 89.06 93 ALA A CA 1
ATOM 710 C C . ALA A 1 93 ? -2.798 4.148 8.423 1.00 89.06 93 ALA A C 1
ATOM 712 O O . ALA A 1 93 ? -3.359 5.210 8.694 1.00 89.06 93 ALA A O 1
ATOM 713 N N . ALA A 1 94 ? -3.328 2.978 8.795 1.00 89.25 94 ALA A N 1
ATOM 714 C CA . ALA A 1 94 ? -4.591 2.874 9.533 1.00 89.25 94 ALA A CA 1
ATOM 715 C C . ALA A 1 94 ? -4.543 3.611 10.887 1.00 89.25 94 ALA A C 1
ATOM 717 O O . ALA A 1 94 ? -5.531 4.220 11.310 1.00 89.25 94 ALA A O 1
ATOM 718 N N . ARG A 1 95 ? -3.383 3.619 11.565 1.00 90.69 95 ARG A N 1
ATOM 719 C CA . ARG A 1 95 ? -3.184 4.375 12.818 1.00 90.69 95 ARG A CA 1
ATOM 720 C C . ARG A 1 95 ? -3.248 5.885 12.600 1.00 90.69 95 ARG A C 1
ATOM 722 O O . ARG A 1 95 ? -3.720 6.585 13.494 1.00 90.69 95 ARG A O 1
ATOM 729 N N . VAL A 1 96 ? -2.805 6.382 11.441 1.00 88.31 96 VAL A N 1
ATOM 730 C CA . VAL A 1 96 ? -2.901 7.808 11.076 1.00 88.31 96 VAL A CA 1
ATOM 731 C C . VAL A 1 96 ? -4.360 8.224 10.895 1.00 88.31 96 VAL A C 1
ATOM 733 O O . VAL A 1 96 ? -4.761 9.265 11.412 1.00 88.31 96 VAL A O 1
ATOM 736 N N . VAL A 1 97 ? -5.167 7.389 10.232 1.00 87.50 97 VAL A N 1
ATOM 737 C CA . VAL A 1 97 ? -6.613 7.626 10.063 1.00 87.50 97 VAL A CA 1
ATOM 738 C C . VAL A 1 97 ? -7.343 7.589 11.412 1.00 87.50 97 VAL A C 1
ATOM 740 O O . VAL A 1 97 ? -8.262 8.372 11.651 1.00 87.50 97 VAL A O 1
ATOM 743 N N . GLY A 1 98 ? -6.907 6.711 12.321 1.00 83.62 98 GLY A N 1
ATOM 744 C CA . GLY A 1 98 ? -7.347 6.703 13.717 1.00 83.62 98 GLY A CA 1
ATOM 745 C C . GLY A 1 98 ? -8.711 6.052 13.969 1.00 83.62 98 GLY A C 1
ATOM 746 O O . GLY A 1 98 ? -9.309 6.286 15.025 1.00 83.62 98 GLY A O 1
ATOM 747 N N . ASP A 1 99 ? -9.209 5.227 13.043 1.00 83.69 99 ASP A N 1
ATOM 748 C CA . ASP A 1 99 ? -10.426 4.436 13.254 1.00 83.69 99 ASP A CA 1
ATOM 749 C C . ASP A 1 99 ? -10.144 3.250 14.188 1.00 83.69 99 ASP A C 1
ATOM 751 O O . ASP A 1 99 ? -9.513 2.263 13.817 1.00 83.69 99 ASP A O 1
ATOM 755 N N . ARG A 1 100 ? -10.624 3.343 15.430 1.00 82.19 100 ARG A N 1
ATOM 756 C CA . ARG A 1 100 ? -10.391 2.316 16.455 1.00 82.19 100 ARG A CA 1
ATOM 757 C C . ARG A 1 100 ? -11.054 0.979 16.142 1.00 82.19 100 ARG A C 1
ATOM 759 O O . ARG A 1 100 ? -10.467 -0.050 16.442 1.00 82.19 100 ARG A O 1
ATOM 766 N N . ASN A 1 101 ? -12.245 0.991 15.546 1.00 79.50 101 ASN A N 1
ATOM 767 C CA . ASN A 1 101 ? -12.946 -0.253 15.231 1.00 79.50 101 ASN A CA 1
ATOM 768 C C . ASN A 1 101 ? -12.213 -1.008 14.121 1.00 79.50 101 ASN A C 1
ATOM 770 O O . ASN A 1 101 ? -12.135 -2.233 14.152 1.00 79.50 101 ASN A O 1
ATOM 774 N N . LEU A 1 102 ? -11.656 -0.263 13.162 1.00 84.69 102 LEU A N 1
ATOM 775 C CA . LEU A 1 102 ? -10.798 -0.827 12.135 1.00 84.69 102 LEU A CA 1
ATOM 776 C C . LEU A 1 102 ? -9.506 -1.388 12.731 1.00 84.69 102 LEU A C 1
ATOM 778 O O . LEU A 1 102 ? -9.147 -2.518 12.423 1.00 84.69 102 LEU A O 1
ATOM 782 N N . LEU A 1 103 ? -8.821 -0.618 13.583 1.00 87.50 103 LEU A N 1
ATOM 783 C CA . LEU A 1 103 ? -7.551 -1.025 14.191 1.00 87.50 103 LEU A CA 1
ATOM 784 C C . LEU A 1 103 ? -7.678 -2.338 14.971 1.00 87.50 103 LEU A C 1
ATOM 786 O O . LEU A 1 103 ? -6.849 -3.225 14.780 1.00 87.50 103 LEU A O 1
ATOM 790 N N . ASP A 1 104 ? -8.735 -2.486 15.771 1.00 85.19 104 ASP A N 1
ATOM 791 C CA . ASP A 1 104 ? -9.009 -3.721 16.512 1.00 85.19 104 ASP A CA 1
ATOM 792 C C . ASP A 1 104 ? -9.290 -4.903 15.562 1.00 85.19 104 ASP A C 1
ATOM 794 O O . ASP A 1 104 ? -8.885 -6.034 15.829 1.00 85.19 104 ASP A O 1
ATOM 798 N N . ALA A 1 105 ? -9.963 -4.654 14.432 1.00 83.31 105 ALA A N 1
ATOM 799 C CA . ALA A 1 105 ? -10.286 -5.688 13.449 1.00 83.31 105 ALA A CA 1
ATOM 800 C C . ALA A 1 105 ? -9.056 -6.176 12.665 1.00 83.31 105 ALA A C 1
ATOM 802 O O . ALA A 1 105 ? -8.981 -7.354 12.320 1.00 83.31 105 ALA A O 1
ATOM 803 N N . ILE A 1 106 ? -8.092 -5.291 12.391 1.00 88.94 106 ILE A N 1
ATOM 804 C CA . ILE A 1 106 ? -6.923 -5.610 11.558 1.00 88.94 106 ILE A CA 1
ATOM 805 C C . ILE A 1 106 ? -5.677 -6.018 12.351 1.00 88.94 106 ILE A C 1
ATOM 807 O O . ILE A 1 106 ? -4.715 -6.504 11.758 1.00 88.94 106 ILE A O 1
ATOM 811 N N . GLU A 1 107 ? -5.657 -5.821 13.674 1.00 90.62 107 GLU A N 1
ATOM 812 C CA . GLU A 1 107 ? -4.467 -6.027 14.515 1.00 90.62 107 GLU A CA 1
ATOM 813 C C . GLU A 1 107 ? -3.857 -7.423 14.327 1.00 90.62 107 GLU A C 1
ATOM 815 O O . GLU A 1 107 ? -2.648 -7.550 14.107 1.00 90.62 107 GLU A O 1
ATOM 820 N N . SER A 1 108 ? -4.709 -8.452 14.345 1.00 90.75 108 SER A N 1
ATOM 821 C CA . SER A 1 108 ? -4.307 -9.862 14.267 1.00 90.75 108 SER A CA 1
ATOM 822 C C . SER A 1 108 ? -4.045 -10.392 12.854 1.00 90.75 108 SER A C 1
ATOM 824 O O . SER A 1 108 ? -3.624 -11.537 12.716 1.00 90.75 108 SER A O 1
ATOM 826 N N . ILE A 1 109 ? -4.290 -9.593 11.812 1.00 90.25 109 ILE A N 1
ATOM 827 C CA . ILE A 1 109 ? -4.151 -10.049 10.426 1.00 90.25 109 ILE A CA 1
ATOM 828 C C . ILE A 1 109 ? -2.679 -9.980 10.006 1.00 90.25 109 ILE A C 1
ATOM 830 O O . ILE A 1 109 ? -2.041 -8.931 10.125 1.00 90.25 109 ILE A O 1
ATOM 834 N N . GLU A 1 110 ? -2.144 -11.095 9.513 1.00 91.19 110 GLU A N 1
ATOM 835 C CA . GLU A 1 110 ? -0.745 -11.221 9.071 1.00 91.19 110 GLU A CA 1
ATOM 836 C C . GLU A 1 110 ? -0.601 -11.289 7.543 1.00 91.19 110 GLU A C 1
ATOM 838 O O . GLU A 1 110 ? 0.494 -11.081 7.028 1.00 91.19 110 GLU A O 1
ATOM 843 N N . GLY A 1 111 ? -1.684 -11.573 6.811 1.00 87.44 111 GLY A N 1
ATOM 844 C CA . GLY A 1 111 ? -1.679 -11.655 5.348 1.00 87.44 111 GLY A CA 1
ATOM 845 C C . GLY A 1 111 ? -2.079 -10.340 4.679 1.00 87.44 111 GLY A C 1
ATOM 846 O O . GLY A 1 111 ? -3.040 -9.703 5.107 1.00 87.44 111 GLY A O 1
ATOM 847 N N . GLN A 1 112 ? -1.384 -9.954 3.601 1.00 89.50 112 GLN A N 1
ATOM 848 C CA . GLN A 1 112 ? -1.698 -8.742 2.832 1.00 89.50 112 GLN A CA 1
ATOM 849 C C . GLN A 1 112 ? -3.112 -8.797 2.237 1.00 89.50 112 GLN A C 1
ATOM 851 O O . GLN A 1 112 ? -3.881 -7.857 2.414 1.00 89.50 112 GLN A O 1
ATOM 856 N N . GLU A 1 113 ? -3.466 -9.887 1.552 1.00 88.69 113 GLU A N 1
ATOM 857 C CA . GLU A 1 113 ? -4.771 -10.035 0.890 1.00 88.69 113 GLU A CA 1
ATOM 858 C C . GLU A 1 113 ? -5.929 -9.931 1.895 1.00 88.69 113 GLU A C 1
ATOM 860 O O . GLU A 1 113 ? -6.816 -9.092 1.742 1.00 88.69 113 GLU A O 1
ATOM 865 N N . GLU A 1 114 ? -5.866 -10.708 2.980 1.00 89.38 114 GLU A N 1
ATOM 866 C CA . GLU A 1 114 ? -6.871 -10.692 4.050 1.00 89.38 114 GLU A CA 1
ATOM 867 C C . GLU A 1 114 ? -6.980 -9.311 4.719 1.00 89.38 114 GLU A C 1
ATOM 869 O O . GLU A 1 114 ? -8.082 -8.853 5.041 1.00 89.38 114 GLU A O 1
ATOM 874 N N . LEU A 1 115 ? -5.849 -8.621 4.900 1.00 90.38 115 LEU A N 1
ATOM 875 C CA . LEU A 1 115 ? -5.801 -7.288 5.492 1.00 90.38 115 LEU A CA 1
ATOM 876 C C . LEU A 1 115 ? -6.506 -6.263 4.603 1.00 90.38 115 LEU A C 1
ATOM 878 O O . LEU A 1 115 ? -7.380 -5.534 5.077 1.00 90.38 115 LEU A O 1
ATOM 882 N N . LEU A 1 116 ? -6.136 -6.216 3.321 1.00 90.00 116 LEU A N 1
ATOM 883 C CA . LEU A 1 116 ? -6.700 -5.276 2.355 1.00 90.00 116 LEU A CA 1
ATOM 884 C C . LEU A 1 116 ? -8.199 -5.517 2.167 1.00 90.00 116 LEU A C 1
ATOM 886 O O . LEU A 1 116 ? -8.974 -4.562 2.197 1.00 90.00 116 LEU A O 1
ATOM 890 N N . ASP A 1 117 ? -8.634 -6.773 2.056 1.00 88.00 117 ASP A N 1
ATOM 891 C CA . ASP A 1 117 ? -10.057 -7.093 1.933 1.00 88.00 117 ASP A CA 1
ATOM 892 C C . ASP A 1 117 ? -10.847 -6.714 3.187 1.00 88.00 117 ASP A C 1
ATOM 894 O O . ASP A 1 117 ? -11.933 -6.144 3.071 1.00 88.00 117 ASP A O 1
ATOM 898 N N . THR A 1 118 ? -10.301 -6.942 4.384 1.00 87.94 118 THR A N 1
ATOM 899 C CA . THR A 1 118 ? -10.950 -6.535 5.641 1.00 87.94 118 THR A CA 1
ATOM 900 C C . THR A 1 118 ? -11.139 -5.018 5.709 1.00 87.94 118 THR A C 1
ATOM 902 O O . THR A 1 118 ? -12.224 -4.544 6.056 1.00 87.94 118 THR A O 1
ATOM 905 N N . ILE A 1 119 ? -10.114 -4.247 5.331 1.00 87.19 119 ILE A N 1
ATOM 906 C CA . ILE A 1 119 ? -10.164 -2.778 5.305 1.00 87.19 119 ILE A CA 1
ATOM 907 C C . ILE A 1 119 ? -11.208 -2.28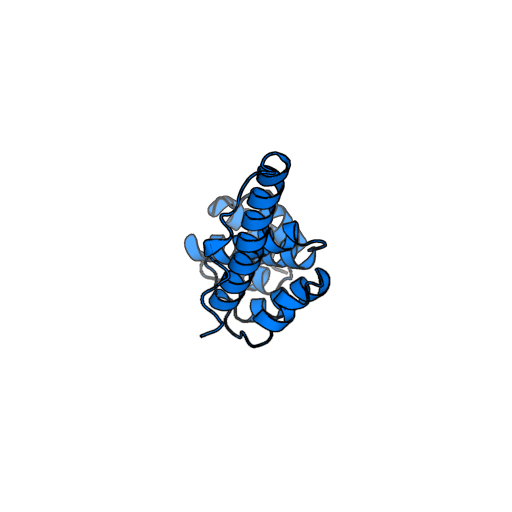9 4.298 1.00 87.19 119 ILE A C 1
ATOM 909 O O . ILE A 1 119 ? -12.092 -1.502 4.647 1.00 87.19 119 ILE A O 1
ATOM 913 N N . LEU A 1 120 ? -11.137 -2.778 3.059 1.00 85.81 120 LEU A N 1
ATOM 914 C CA . LEU A 1 120 ? -12.034 -2.364 1.981 1.00 85.81 120 LEU A CA 1
ATOM 915 C C . LEU A 1 120 ? -13.485 -2.768 2.264 1.00 85.81 120 LEU A C 1
ATOM 917 O O . LEU A 1 120 ? -14.407 -2.024 1.933 1.00 85.81 120 LEU A O 1
ATOM 921 N N . HIS A 1 121 ? -13.709 -3.904 2.926 1.00 83.38 121 HIS A N 1
ATOM 922 C CA . HIS A 1 121 ? -15.042 -4.309 3.363 1.00 83.38 121 HIS A CA 1
ATOM 923 C C . HIS A 1 121 ? -15.572 -3.417 4.495 1.00 83.38 121 HIS A C 1
ATOM 925 O O . HIS A 1 121 ? -16.742 -3.027 4.477 1.00 83.38 121 HIS A O 1
ATOM 931 N N . GLY A 1 122 ? -14.716 -3.051 5.455 1.00 77.75 122 GLY A N 1
ATOM 932 C CA . GLY A 1 122 ? -15.055 -2.139 6.549 1.00 77.75 122 GLY A CA 1
ATOM 933 C C . GLY A 1 122 ? -15.509 -0.762 6.054 1.00 77.75 122 GLY A C 1
ATOM 934 O O . GLY A 1 122 ? -16.585 -0.292 6.435 1.00 77.75 122 GLY A O 1
ATOM 935 N N . TYR A 1 123 ? -14.745 -0.147 5.146 1.00 73.31 123 TYR A N 1
ATOM 936 C CA . TYR A 1 123 ? -15.090 1.156 4.563 1.00 73.31 123 TYR A CA 1
ATOM 937 C C . TYR A 1 123 ? -16.203 1.077 3.510 1.00 73.31 123 TYR A C 1
ATOM 939 O O . TYR A 1 123 ? -17.077 1.943 3.485 1.00 73.31 123 TYR A O 1
ATOM 947 N N . GLY A 1 124 ? -16.264 0.001 2.718 1.00 64.81 124 GLY A N 1
ATOM 948 C CA . GLY A 1 124 ? -17.342 -0.224 1.750 1.00 64.81 124 GLY A CA 1
ATOM 949 C C . GLY A 1 124 ? -18.726 -0.354 2.399 1.00 64.81 124 GLY A C 1
ATOM 950 O O . GLY A 1 124 ? -19.719 0.139 1.859 1.00 64.81 124 GLY A O 1
ATOM 951 N N . LEU A 1 125 ? -18.812 -0.952 3.594 1.00 56.44 125 LEU A N 1
ATOM 952 C CA . LEU A 1 125 ? -20.038 -0.942 4.401 1.00 56.44 125 LEU A CA 1
ATOM 953 C C . LEU A 1 125 ? -20.343 0.456 4.957 1.00 56.44 125 LEU A C 1
ATOM 955 O O . LEU A 1 125 ? -21.507 0.861 4.967 1.00 56.44 125 LEU A O 1
ATOM 959 N N . GLY A 1 126 ? -19.320 1.202 5.382 1.00 52.09 126 GLY A N 1
ATOM 960 C CA . GLY A 1 126 ? -19.447 2.583 5.854 1.00 52.09 126 GLY A CA 1
ATOM 961 C C . GLY A 1 126 ? -20.085 3.508 4.815 1.00 52.09 126 GLY A C 1
ATOM 962 O O . GLY A 1 126 ? -21.048 4.209 5.134 1.00 52.09 126 GLY A O 1
ATOM 963 N N . ASP A 1 127 ? -19.630 3.442 3.563 1.00 50.91 127 ASP A N 1
ATOM 964 C CA . ASP A 1 127 ? -20.187 4.223 2.453 1.00 50.91 127 ASP A CA 1
ATOM 965 C C . ASP A 1 127 ? -21.596 3.783 2.052 1.00 50.91 127 ASP A C 1
ATOM 967 O O . ASP A 1 127 ? -22.443 4.628 1.749 1.00 50.91 127 ASP A O 1
ATOM 971 N N . LEU A 1 128 ? -21.905 2.484 2.130 1.00 51.22 128 LEU A N 1
ATOM 972 C CA . LEU A 1 128 ? -23.266 1.988 1.925 1.00 51.22 128 LEU A CA 1
ATOM 973 C C . LEU A 1 128 ? -24.221 2.531 3.003 1.00 51.22 128 LEU A C 1
ATOM 975 O O . LEU A 1 128 ? -25.304 3.018 2.679 1.00 51.22 128 LEU A O 1
ATOM 979 N N . PHE A 1 129 ? -23.819 2.512 4.279 1.00 47.97 129 PHE A N 1
ATOM 980 C CA . PHE A 1 129 ? -24.601 3.099 5.373 1.00 47.97 129 PHE A CA 1
ATOM 981 C C . PHE A 1 129 ? -24.739 4.617 5.232 1.00 47.97 129 PHE A C 1
ATOM 983 O O . PHE A 1 129 ? -25.815 5.155 5.497 1.00 47.97 129 PHE A O 1
ATOM 990 N N . ARG A 1 130 ? -23.694 5.315 4.773 1.00 45.38 130 ARG A N 1
ATOM 991 C CA . ARG A 1 130 ? -23.728 6.759 4.499 1.00 45.38 130 ARG A CA 1
ATOM 992 C C . ARG A 1 130 ? -24.678 7.088 3.351 1.00 45.38 130 ARG A C 1
ATOM 994 O O . ARG A 1 130 ? -25.461 8.026 3.478 1.00 45.38 130 ARG A O 1
ATOM 1001 N N . MET A 1 131 ? -24.675 6.296 2.276 1.00 46.78 131 MET A N 1
ATOM 1002 C CA . MET A 1 131 ? -25.651 6.409 1.188 1.00 46.78 131 MET A CA 1
ATOM 1003 C C . MET A 1 131 ? -27.075 6.142 1.676 1.00 46.78 131 MET A C 1
ATOM 1005 O O . MET A 1 131 ? -27.966 6.927 1.370 1.00 46.78 131 MET A O 1
ATOM 1009 N N . VAL A 1 132 ? -27.297 5.092 2.475 1.00 47.22 132 VAL A N 1
ATOM 1010 C CA . VAL A 1 132 ? -28.617 4.792 3.055 1.00 47.22 132 VAL A CA 1
ATOM 1011 C C . VAL A 1 132 ? -29.087 5.937 3.955 1.00 47.22 132 VAL A C 1
ATOM 1013 O O . VAL A 1 132 ? -30.213 6.394 3.801 1.00 47.22 132 VAL A O 1
ATOM 1016 N N . TRP A 1 133 ? -28.228 6.475 4.822 1.00 42.78 133 TRP A N 1
ATOM 1017 C CA . TRP A 1 133 ? -28.553 7.606 5.698 1.00 42.78 133 TRP A CA 1
ATOM 1018 C C . TRP A 1 133 ? -28.826 8.908 4.925 1.00 42.78 133 TRP A C 1
ATOM 1020 O O . TRP A 1 133 ? -29.744 9.655 5.261 1.00 42.78 133 TRP A O 1
ATOM 1030 N N . LEU A 1 134 ? -28.062 9.183 3.862 1.00 43.78 134 LEU A N 1
ATOM 1031 C CA . LEU A 1 134 ? -28.272 10.343 2.987 1.00 43.78 134 LEU A CA 1
ATOM 1032 C C . LEU A 1 134 ? -29.536 10.202 2.126 1.00 43.78 134 LEU A C 1
ATOM 1034 O O . LEU A 1 134 ? -30.192 11.205 1.848 1.00 43.78 134 LEU A O 1
ATOM 1038 N N . MET A 1 135 ? -29.924 8.977 1.756 1.00 46.59 135 MET A N 1
ATOM 1039 C CA . MET A 1 135 ? -31.220 8.700 1.128 1.00 46.59 135 MET A CA 1
ATOM 1040 C C . MET A 1 135 ? -32.385 8.786 2.135 1.00 46.59 135 MET A C 1
ATOM 1042 O O . MET A 1 135 ? -33.486 9.191 1.757 1.00 46.59 135 MET A O 1
ATOM 1046 N N . ASP A 1 136 ? -32.148 8.498 3.421 1.00 43.06 136 ASP A N 1
ATOM 1047 C CA . ASP A 1 136 ? -33.165 8.527 4.487 1.00 43.06 136 ASP A CA 1
ATOM 1048 C C . ASP A 1 136 ? -33.449 9.939 5.048 1.00 43.06 136 ASP A C 1
ATOM 1050 O O . ASP A 1 136 ? -34.425 10.159 5.767 1.00 43.06 136 ASP A O 1
ATOM 1054 N N . GLY A 1 137 ? -32.693 10.961 4.623 1.00 41.78 137 GLY A N 1
ATOM 1055 C CA . GLY A 1 137 ? -32.996 12.376 4.896 1.00 41.78 137 GLY A CA 1
ATOM 1056 C C . GLY A 1 137 ? -34.343 12.867 4.331 1.00 41.78 137 GLY A C 1
ATOM 1057 O O . GLY A 1 137 ? -34.767 13.985 4.623 1.00 41.78 137 GLY A O 1
ATOM 1058 N N . SER A 1 138 ? -35.040 12.038 3.545 1.00 46.81 138 SER A N 1
ATOM 1059 C CA . SER A 1 138 ? -36.380 12.322 3.014 1.00 46.81 138 SER A CA 1
ATOM 1060 C C . SER A 1 138 ? -37.419 11.217 3.254 1.00 46.81 138 SER A C 1
ATOM 1062 O O . SER A 1 138 ? -38.557 11.352 2.804 1.00 46.81 138 SER A O 1
ATOM 1064 N N . ALA A 1 139 ? -37.098 10.175 4.031 1.00 38.28 139 ALA A N 1
ATOM 1065 C CA . ALA A 1 139 ? -38.020 9.079 4.325 1.00 38.28 139 ALA A CA 1
ATOM 1066 C C . ALA A 1 139 ? -38.209 8.854 5.835 1.00 38.28 139 ALA A C 1
ATOM 1068 O O . ALA A 1 139 ? -38.242 7.729 6.328 1.00 38.28 139 ALA A O 1
ATOM 1069 N N . MET A 1 140 ? -38.530 9.927 6.575 1.00 41.59 140 MET A N 1
ATOM 1070 C CA . MET A 1 140 ? -39.388 9.775 7.758 1.00 41.59 140 MET A CA 1
ATOM 1071 C C . MET A 1 140 ? -40.715 9.139 7.316 1.00 41.59 140 MET A C 1
ATOM 1073 O O . MET A 1 140 ? -41.666 9.852 7.017 1.00 41.59 140 MET A O 1
ATOM 1077 N N . THR A 1 141 ? -40.805 7.812 7.226 1.00 42.97 141 THR A N 1
ATOM 1078 C CA . THR A 1 141 ? -42.041 7.040 7.405 1.00 42.97 141 THR A CA 1
ATOM 1079 C C . THR A 1 141 ? -41.786 5.529 7.329 1.00 42.97 141 THR A C 1
ATOM 1081 O O . THR A 1 141 ? -41.678 4.941 6.262 1.00 42.97 141 THR A O 1
ATOM 1084 N N . ARG A 1 142 ? -41.911 4.892 8.504 1.00 43.97 142 ARG A N 1
ATOM 1085 C CA . ARG A 1 142 ? -42.389 3.510 8.718 1.00 43.97 142 ARG A CA 1
ATOM 1086 C C . ARG A 1 142 ? -41.409 2.367 8.422 1.00 43.97 142 ARG A C 1
ATOM 1088 O O . ARG A 1 142 ? -41.649 1.547 7.541 1.00 43.97 142 ARG A O 1
ATOM 1095 N N . ILE A 1 143 ? -40.457 2.160 9.332 1.00 40.72 143 ILE A N 1
ATOM 1096 C CA . ILE A 1 143 ? -40.050 0.786 9.661 1.00 40.72 143 ILE A CA 1
ATOM 1097 C C . ILE A 1 143 ? -41.211 0.142 10.449 1.00 40.72 143 ILE A C 1
ATOM 1099 O O . ILE A 1 143 ? -41.641 0.705 11.462 1.00 40.72 143 ILE A O 1
ATOM 1103 N N . PRO A 1 144 ? -41.774 -1.005 10.020 1.00 36.16 144 PRO A N 1
ATOM 1104 C CA . PRO A 1 144 ? -42.819 -1.681 10.776 1.00 36.16 144 PRO A CA 1
ATOM 1105 C C . PRO A 1 144 ? -42.229 -2.218 12.085 1.00 36.16 144 PRO A C 1
ATOM 1107 O O . PRO A 1 144 ? -41.335 -3.060 12.071 1.00 36.16 144 PRO A O 1
ATOM 1110 N N . GLN A 1 145 ? -42.781 -1.796 13.226 1.00 42.34 145 GLN A N 1
ATOM 1111 C CA . GLN A 1 145 ? -42.386 -2.205 14.588 1.00 42.34 145 GLN A CA 1
ATOM 1112 C C . GLN A 1 145 ? -42.455 -3.725 14.878 1.00 42.34 145 GLN A C 1
ATOM 1114 O O . GLN A 1 145 ? -42.218 -4.149 16.006 1.00 42.34 145 GLN A O 1
ATOM 1119 N N . ARG A 1 146 ? -42.769 -4.583 13.899 1.00 39.59 146 ARG A N 1
ATOM 1120 C CA . ARG A 1 146 ? -42.875 -6.037 14.103 1.00 39.59 146 ARG A CA 1
ATOM 1121 C C . ARG A 1 146 ? -41.542 -6.789 14.083 1.00 39.59 146 ARG A C 1
ATOM 1123 O O . ARG A 1 146 ? -41.528 -7.933 14.512 1.00 39.59 146 ARG A O 1
ATOM 1130 N N . ALA A 1 147 ? -40.433 -6.173 13.672 1.00 39.72 147 ALA A N 1
ATOM 1131 C CA . ALA A 1 147 ? -39.129 -6.849 13.659 1.00 39.72 147 ALA A CA 1
ATOM 1132 C C . ALA A 1 147 ? -38.384 -6.841 15.015 1.00 39.72 147 ALA A C 1
ATOM 1134 O O . ALA A 1 147 ? -37.380 -7.527 15.153 1.00 39.72 147 ALA A O 1
ATOM 1135 N N . LEU A 1 148 ? -38.874 -6.115 16.032 1.00 41.59 148 LEU A N 1
ATOM 1136 C CA . LEU A 1 148 ? -38.205 -5.980 17.341 1.00 41.59 148 LEU A CA 1
ATOM 1137 C C . LEU A 1 148 ? -38.835 -6.803 18.484 1.00 41.59 148 LEU A C 1
ATOM 1139 O O . LEU A 1 148 ? -38.482 -6.600 19.639 1.00 41.59 148 LEU A O 1
ATOM 1143 N N . SER A 1 149 ? -39.757 -7.733 18.205 1.00 37.78 149 SER A N 1
ATOM 1144 C CA . SER A 1 149 ? -40.461 -8.500 19.259 1.00 37.78 149 SER A CA 1
ATOM 1145 C C . SER A 1 149 ? -40.122 -9.995 19.348 1.00 37.78 149 SER A C 1
ATOM 1147 O O . SER A 1 149 ? -40.776 -10.697 20.109 1.00 37.78 149 SER A O 1
ATOM 1149 N N . SER A 1 150 ? -39.088 -10.505 18.666 1.00 41.06 150 SER A N 1
ATOM 1150 C CA . SER A 1 150 ? -38.727 -11.938 18.759 1.00 41.06 150 SER A CA 1
ATOM 1151 C C . SER A 1 150 ? -37.482 -12.265 19.596 1.00 41.06 150 SER A C 1
ATOM 1153 O O . SER A 1 150 ? -36.990 -13.384 19.508 1.00 41.06 150 SER A O 1
ATOM 1155 N N . VAL A 1 151 ? -36.970 -11.337 20.413 1.00 42.91 151 VAL A N 1
ATOM 1156 C CA . VAL A 1 151 ? -35.860 -11.609 21.363 1.00 42.91 151 VAL A CA 1
ATOM 1157 C C . VAL A 1 151 ? -36.331 -11.520 22.824 1.00 42.91 151 VAL A C 1
ATOM 1159 O O . VAL A 1 151 ? -35.562 -11.275 23.744 1.00 42.91 151 VAL A O 1
ATOM 1162 N N . ALA A 1 152 ? -37.623 -11.744 23.065 1.00 39.72 152 ALA A N 1
ATOM 1163 C CA . ALA A 1 152 ? -38.139 -11.982 24.408 1.00 39.72 152 ALA A CA 1
ATOM 1164 C C . ALA A 1 152 ? -39.309 -12.973 24.356 1.00 39.72 152 ALA A C 1
ATOM 1166 O O . ALA A 1 152 ? -40.472 -12.572 24.395 1.00 39.72 152 ALA A O 1
ATOM 1167 N N . ALA A 1 153 ? -38.988 -14.261 24.236 1.00 36.16 153 ALA A N 1
ATOM 1168 C CA . ALA A 1 153 ? -39.835 -15.376 24.656 1.00 36.16 153 ALA A CA 1
ATOM 1169 C C . ALA A 1 153 ? -38.949 -16.586 24.966 1.00 36.16 153 ALA A C 1
ATOM 1171 O O . ALA A 1 153 ? -38.086 -16.897 24.115 1.00 36.16 153 ALA A O 1
#

Foldseek 3Di:
DPPLLVLLVVLCVVLVADPLLSVVLNVPCPDPLVVVLSVDDNDNLVNNLSSQLSVLLVLLVVQQELVSLLVSLVSNLVSPDFDLVVLVSNLVSVVNNPDPVLNVVSVPDRGSNVNSVSSNVVVVVVVVVVVVVVVCVPDPDDDDPVVPPPPPD

Sequence (153 aa):
MPDYKENIETLANTFNIAKDDLDYLLAHEGSPGTTEMLGAPATFDYFGSLAEHECHLARLANVTDADSFTDACMCLRECGYDDPSVVEKVKDAARVVGDRNLLDAIESIEGQEELLDTILHGYGLGDLFRMVWLMDGSAMTRIPQRALSSVAA